Protein AF-A0A2P4Q7Y1-F1 (afdb_monomer)

Foldseek 3Di:
DDLVVVVVPDPPDPVDDDDDVLLVLLLVLLADDPDDPDPDDDDCPDPVLVVVLVVLLVVLLVQLVVCVPPSSVSNSVVLVVCVVPDPSNSSSSSVQVNCVDHPSNVVVVHDDPDCCSRPVVVVDDDDDDPPDDD

Sequence (134 aa):
MSLAKARKGLKTAKKGGILTDQQKSVNEFLRVPKSNKTSSRFSPFNRDQIREAYNYCAKFMKIANENPDNPIEKVLEYANEATETTDPELIRYALMSFITHHPSARNRNLRIPPLIQRSPESCVPQKKPGPRRS

Mean predicted aligned error: 8.13 Å

pLDDT: mean 84.61, std 16.09, range [37.47, 98.38]

Organism: Rhizophagus irregularis (strain DAOM 181602 / DAOM 197198 / MUCL 43194) (NCBI:txid747089)

Structure (mmCIF, N/CA/C/O backbone):
data_AF-A0A2P4Q7Y1-F1
#
_entry.id   AF-A0A2P4Q7Y1-F1
#
loop_
_atom_site.group_PDB
_atom_site.id
_atom_site.type_symbol
_atom_site.label_atom_id
_atom_site.label_alt_id
_atom_site.label_comp_id
_atom_site.label_asym_id
_atom_site.label_entity_id
_atom_site.label_seq_id
_atom_site.pdbx_PDB_ins_code
_atom_site.Cartn_x
_atom_site.Cartn_y
_atom_site.Cartn_z
_atom_site.occupancy
_atom_site.B_iso_or_equiv
_atom_site.auth_seq_id
_atom_site.auth_comp_id
_atom_site.auth_asym_id
_atom_site.auth_atom_id
_atom_site.pdbx_PDB_model_num
ATOM 1 N N . MET A 1 1 ? -2.378 7.004 -29.518 1.00 50.31 1 MET A N 1
ATOM 2 C CA . MET A 1 1 ? -3.436 7.515 -28.608 1.00 50.31 1 MET A CA 1
ATOM 3 C C . MET A 1 1 ? -2.833 8.581 -27.694 1.00 50.31 1 MET A C 1
ATOM 5 O O . MET A 1 1 ? -1.793 8.320 -27.115 1.00 50.31 1 MET A O 1
ATOM 9 N N . SER A 1 2 ? -3.414 9.786 -27.608 1.00 58.03 2 SER A N 1
ATOM 10 C CA . SER A 1 2 ? -2.902 10.875 -26.744 1.00 58.03 2 SER A CA 1
ATOM 11 C C . SER A 1 2 ? -3.300 10.667 -25.273 1.00 58.03 2 SER A C 1
ATOM 13 O O . SER A 1 2 ? -4.408 10.199 -25.003 1.00 58.03 2 SER A O 1
ATOM 15 N N . LEU A 1 3 ? -2.441 11.075 -24.329 1.00 55.91 3 LEU A N 1
ATOM 16 C CA . LEU A 1 3 ? -2.679 11.061 -22.872 1.00 55.91 3 LEU A CA 1
ATOM 17 C C . LEU A 1 3 ? -4.010 11.751 -22.504 1.00 55.91 3 LEU A C 1
ATOM 19 O O . LEU A 1 3 ? -4.753 11.286 -21.640 1.00 55.91 3 LEU A O 1
ATOM 23 N N . ALA A 1 4 ? -4.359 12.818 -23.233 1.00 59.75 4 ALA A N 1
ATOM 24 C CA . ALA A 1 4 ? -5.619 13.544 -23.075 1.00 59.75 4 ALA A CA 1
ATOM 25 C C . ALA A 1 4 ? -6.854 12.701 -23.455 1.00 59.75 4 ALA A C 1
ATOM 27 O O . ALA A 1 4 ? -7.896 12.816 -22.814 1.00 59.75 4 ALA A O 1
ATOM 28 N N . LYS A 1 5 ? -6.741 11.810 -24.453 1.00 56.38 5 LYS A N 1
ATOM 29 C CA . LYS A 1 5 ? -7.814 10.874 -24.844 1.00 56.38 5 LYS A CA 1
ATOM 30 C C . LYS A 1 5 ? -7.966 9.731 -23.833 1.00 56.38 5 LYS A C 1
ATOM 32 O O . LYS A 1 5 ? -9.093 9.385 -23.499 1.00 56.38 5 LYS A O 1
ATOM 37 N N . ALA A 1 6 ? -6.862 9.205 -23.294 1.00 59.12 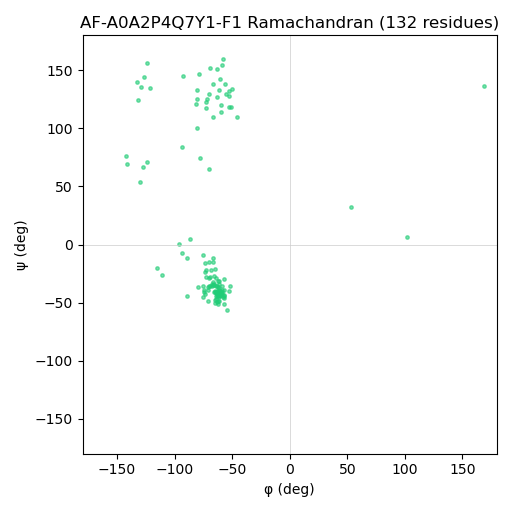6 ALA A N 1
ATOM 38 C CA . ALA A 1 6 ? -6.886 8.135 -22.287 1.00 59.12 6 ALA A CA 1
ATOM 39 C C . ALA A 1 6 ? -7.502 8.587 -20.947 1.00 59.12 6 ALA A C 1
ATOM 41 O O . ALA A 1 6 ? -8.232 7.834 -20.309 1.00 59.12 6 ALA A O 1
ATOM 42 N N . ARG A 1 7 ? -7.288 9.850 -20.554 1.00 56.56 7 ARG A N 1
ATOM 43 C CA . ARG A 1 7 ? -7.920 10.448 -19.364 1.00 56.56 7 ARG A CA 1
ATOM 44 C C . ARG A 1 7 ? -9.431 10.663 -19.513 1.00 56.56 7 ARG A C 1
ATOM 46 O O . ARG A 1 7 ? -10.142 10.619 -18.517 1.00 56.56 7 ARG A O 1
ATOM 53 N N . LYS A 1 8 ? -9.930 10.866 -20.738 1.00 53.25 8 LYS A N 1
ATOM 54 C CA . LYS A 1 8 ? -11.343 11.182 -21.023 1.00 53.25 8 LYS A CA 1
ATOM 55 C C . LYS A 1 8 ? -12.287 9.976 -20.860 1.00 53.25 8 LYS A C 1
ATOM 57 O O . LYS A 1 8 ? -13.474 10.174 -20.633 1.00 53.25 8 LYS A O 1
ATOM 62 N N . GLY A 1 9 ? -11.765 8.748 -20.972 1.00 48.22 9 GLY A N 1
ATOM 63 C CA . GLY A 1 9 ? -12.533 7.497 -20.859 1.00 48.22 9 GLY A CA 1
ATOM 64 C C . GLY A 1 9 ? -12.564 6.875 -19.459 1.00 48.22 9 GLY A C 1
ATOM 65 O O . GLY A 1 9 ? -13.302 5.917 -19.232 1.00 48.22 9 GLY A O 1
ATOM 66 N N . LEU A 1 10 ? -11.790 7.403 -18.506 1.00 51.31 10 LEU A N 1
ATOM 67 C CA . LEU A 1 10 ? -11.774 6.887 -17.142 1.00 51.31 10 LEU A CA 1
ATOM 68 C C . LEU A 1 10 ? -12.973 7.432 -16.356 1.00 51.31 10 LEU A C 1
ATOM 70 O O . LEU A 1 10 ? -12.956 8.554 -15.850 1.00 51.31 10 LEU A O 1
ATOM 74 N N . LYS A 1 11 ? -14.024 6.615 -16.226 1.00 49.38 11 LYS A N 1
ATOM 75 C CA . LYS A 1 11 ? -15.128 6.835 -15.278 1.00 49.38 11 LYS A CA 1
ATOM 76 C C . LYS A 1 11 ? -14.640 6.612 -13.839 1.00 49.38 11 LYS A C 1
ATOM 78 O O . LYS A 1 11 ? -15.058 5.672 -13.176 1.00 49.38 11 LYS A O 1
ATOM 83 N N . THR A 1 12 ? -13.727 7.437 -13.339 1.00 52.09 12 THR A N 1
ATOM 84 C CA . THR A 1 12 ? -13.223 7.320 -11.959 1.00 52.09 12 THR A CA 1
ATOM 85 C C . THR A 1 12 ? -13.338 8.648 -11.238 1.00 52.09 12 THR A C 1
ATOM 87 O O . THR A 1 12 ? -12.352 9.312 -10.947 1.00 52.09 12 THR A O 1
ATOM 90 N N . ALA A 1 13 ? -14.591 9.032 -11.041 1.00 47.06 13 ALA A N 1
ATOM 91 C CA . ALA A 1 13 ? -15.152 9.833 -9.960 1.00 47.06 13 ALA A CA 1
ATOM 92 C C . ALA A 1 13 ? -16.571 10.169 -10.430 1.00 47.06 13 ALA A C 1
ATOM 94 O O . ALA A 1 13 ? -16.756 10.559 -11.587 1.00 47.06 13 ALA A O 1
ATOM 95 N N . LYS A 1 14 ? -17.587 10.068 -9.563 1.00 43.25 14 LYS A N 1
ATOM 96 C CA . LYS A 1 14 ? -18.745 10.956 -9.741 1.00 43.25 14 LYS A CA 1
ATOM 97 C C . LYS A 1 14 ? -18.139 12.356 -9.859 1.00 43.25 14 LYS A C 1
ATOM 99 O O . LYS A 1 14 ? -17.423 12.760 -8.943 1.00 43.25 14 LYS A O 1
ATOM 104 N N . LYS A 1 15 ? -18.325 13.041 -10.994 1.00 37.47 15 LYS A N 1
ATOM 105 C CA . LYS A 1 15 ? -17.972 14.462 -11.128 1.00 37.47 15 LYS A CA 1
ATOM 106 C C . LYS A 1 15 ? -18.514 15.166 -9.873 1.00 37.47 15 LYS A C 1
ATOM 108 O O . LYS A 1 15 ? -19.726 15.198 -9.704 1.00 37.47 15 LYS A O 1
ATOM 113 N N . GLY A 1 16 ? -17.633 15.616 -8.976 1.00 44.88 16 GLY A N 1
ATOM 114 C CA . GLY A 1 16 ? -18.010 16.301 -7.73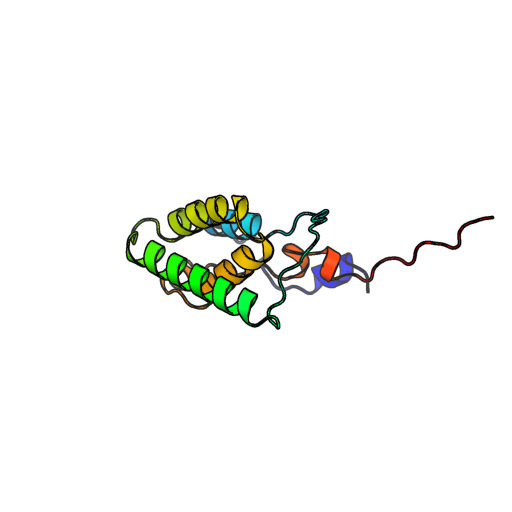1 1.00 44.88 16 GLY A CA 1
ATOM 115 C C . GLY A 1 16 ? -17.970 15.496 -6.421 1.00 44.88 16 GLY A C 1
ATOM 116 O O . GLY A 1 16 ? -18.392 16.026 -5.402 1.00 44.88 16 GLY A O 1
ATOM 117 N N . GLY A 1 17 ? -17.476 14.252 -6.386 1.00 55.34 17 GLY A N 1
ATOM 118 C CA . GLY A 1 17 ? -17.267 13.545 -5.112 1.00 55.34 17 GLY A CA 1
ATOM 119 C C . GLY A 1 17 ? -16.066 14.102 -4.340 1.00 55.34 17 GLY A C 1
ATOM 120 O O . GLY A 1 17 ? -14.943 14.017 -4.836 1.00 55.34 17 GLY A O 1
ATOM 121 N N . ILE A 1 18 ? -16.291 14.654 -3.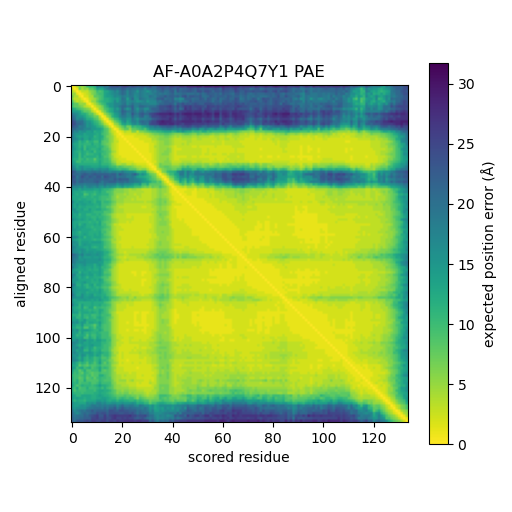145 1.00 68.00 18 ILE A N 1
ATOM 122 C CA . ILE A 1 18 ? -15.225 15.100 -2.236 1.00 68.00 18 ILE A CA 1
ATOM 123 C C . ILE A 1 18 ? -14.345 13.888 -1.898 1.00 68.00 18 ILE A C 1
ATOM 125 O O . ILE A 1 18 ? -14.833 12.884 -1.380 1.00 68.00 18 ILE A O 1
ATOM 129 N N . LEU A 1 19 ? -13.052 13.960 -2.231 1.00 80.12 19 LEU A N 1
ATOM 130 C CA . LEU A 1 19 ? -12.079 12.962 -1.790 1.00 80.12 19 LEU A CA 1
ATOM 131 C C . LEU A 1 19 ? -11.856 13.119 -0.285 1.00 80.12 19 LEU A C 1
ATOM 133 O O . LEU A 1 19 ? -11.546 14.223 0.166 1.00 80.12 19 LEU A O 1
ATOM 137 N N . THR A 1 20 ? -11.946 12.018 0.458 1.00 89.06 20 THR A N 1
ATOM 138 C CA . THR A 1 20 ? -11.533 11.988 1.865 1.00 89.06 20 THR A CA 1
ATOM 139 C C . THR A 1 20 ? -10.036 12.270 1.972 1.00 89.06 20 THR A C 1
ATOM 141 O O . THR A 1 20 ? -9.271 11.939 1.061 1.00 89.06 20 THR A O 1
ATOM 144 N N . ASP A 1 21 ? -9.599 12.858 3.084 1.00 91.19 21 ASP A N 1
ATOM 145 C CA . ASP A 1 21 ? -8.181 13.183 3.274 1.00 91.19 21 ASP A CA 1
ATOM 146 C C . ASP A 1 21 ? -7.308 11.925 3.267 1.00 91.19 21 ASP A C 1
ATOM 148 O O . ASP A 1 21 ? -6.279 11.895 2.601 1.00 91.19 21 ASP A O 1
ATOM 152 N N . GLN A 1 22 ? -7.804 10.820 3.830 1.00 90.81 22 GLN A N 1
ATOM 153 C CA . GLN A 1 22 ? -7.146 9.512 3.747 1.00 90.81 22 GLN A CA 1
ATOM 154 C C . GLN A 1 22 ? -6.946 9.037 2.300 1.00 90.81 22 GLN A C 1
ATOM 156 O O . GLN A 1 22 ? -5.884 8.520 1.953 1.00 90.81 22 GLN A O 1
ATOM 161 N N . GLN A 1 23 ? -7.936 9.233 1.422 1.00 93.12 23 GLN A N 1
ATOM 162 C CA . GLN A 1 23 ? -7.789 8.888 0.008 1.00 93.12 23 GLN A CA 1
ATOM 163 C C . GLN A 1 23 ? -6.766 9.795 -0.692 1.00 93.12 23 GLN A C 1
ATOM 165 O O . GLN A 1 23 ? -6.070 9.329 -1.597 1.00 93.12 23 GLN A O 1
ATOM 170 N N . LYS A 1 24 ? -6.656 11.072 -0.297 1.00 92.75 24 LYS A N 1
ATOM 171 C CA . LYS A 1 24 ? -5.626 11.983 -0.824 1.00 92.75 24 LYS A CA 1
ATOM 172 C C . LYS A 1 24 ? -4.231 11.502 -0.427 1.00 92.75 24 LYS A C 1
ATOM 174 O O . LYS A 1 24 ? -3.402 11.354 -1.320 1.00 92.75 24 LYS A O 1
ATOM 179 N N . SER A 1 25 ? -4.015 11.160 0.844 1.00 94.06 25 SER A N 1
ATOM 180 C CA . SER A 1 25 ? -2.731 10.641 1.336 1.00 94.06 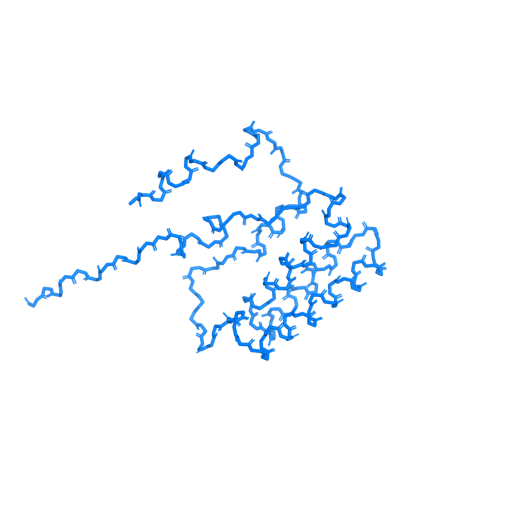25 SER A CA 1
ATOM 181 C C . SER A 1 25 ? -2.326 9.345 0.627 1.00 94.06 25 SER A C 1
ATOM 183 O O . SER A 1 25 ? -1.195 9.209 0.170 1.00 94.06 25 SER A O 1
ATOM 185 N N . VAL A 1 26 ? -3.269 8.415 0.431 1.00 94.06 26 VAL A N 1
ATOM 186 C CA . VAL A 1 26 ? -3.026 7.187 -0.349 1.00 94.06 26 VAL A CA 1
ATOM 187 C C . VAL A 1 26 ? -2.660 7.502 -1.802 1.00 94.06 26 VAL A C 1
ATOM 189 O O . VAL A 1 26 ? -1.736 6.906 -2.358 1.00 94.06 26 VAL A O 1
ATOM 192 N N . ASN A 1 27 ? -3.379 8.429 -2.441 1.00 93.94 27 ASN A N 1
ATOM 193 C CA . ASN A 1 27 ? -3.104 8.813 -3.824 1.00 93.94 27 ASN A CA 1
ATOM 194 C C . ASN A 1 27 ? -1.725 9.448 -3.985 1.00 93.94 27 ASN A C 1
ATOM 196 O O . ASN A 1 27 ? -1.054 9.202 -4.988 1.00 93.94 27 ASN A O 1
ATOM 200 N N . GLU A 1 28 ? -1.335 10.274 -3.022 1.00 93.12 28 GLU A N 1
ATOM 201 C CA . GLU A 1 28 ? -0.035 10.922 -2.978 1.00 93.12 28 GLU A CA 1
ATOM 202 C C . GLU A 1 28 ? 1.084 9.897 -2.804 1.00 93.12 28 GLU A C 1
ATOM 204 O O . GLU A 1 28 ? 1.985 9.845 -3.639 1.00 93.12 28 GLU A O 1
ATOM 209 N N . PHE A 1 29 ? 0.967 9.003 -1.820 1.00 94.25 29 PHE A N 1
ATOM 210 C CA . PHE A 1 29 ? 1.964 7.963 -1.563 1.00 94.25 29 PHE A CA 1
ATOM 211 C C . PHE A 1 29 ? 2.185 7.038 -2.775 1.00 94.25 29 PHE A C 1
ATOM 213 O O . PHE A 1 29 ? 3.311 6.689 -3.147 1.00 94.25 29 PHE A O 1
ATOM 220 N N . LEU A 1 30 ? 1.093 6.644 -3.440 1.00 93.94 30 LEU A N 1
ATOM 221 C CA . LEU A 1 30 ? 1.148 5.750 -4.597 1.00 93.94 30 LEU A CA 1
ATOM 222 C C . LEU A 1 30 ? 1.638 6.435 -5.879 1.00 93.94 30 LEU A C 1
ATOM 224 O O . LEU A 1 30 ? 1.887 5.746 -6.872 1.00 93.94 30 LEU A O 1
ATOM 228 N N . ARG A 1 31 ? 1.783 7.764 -5.894 1.00 92.19 31 ARG A N 1
ATOM 229 C CA . ARG A 1 31 ? 2.254 8.500 -7.066 1.00 92.19 31 ARG A CA 1
ATOM 230 C C . ARG A 1 31 ? 3.743 8.254 -7.292 1.00 92.19 31 ARG A C 1
ATOM 232 O O . ARG A 1 31 ? 4.580 8.497 -6.431 1.00 92.19 31 ARG A O 1
ATOM 239 N N . VAL A 1 32 ? 4.080 7.810 -8.496 1.00 87.00 32 VAL A N 1
ATOM 240 C CA . VAL A 1 32 ? 5.454 7.582 -8.936 1.00 87.00 32 VAL A CA 1
ATOM 241 C C . VAL A 1 32 ? 6.080 8.924 -9.345 1.00 87.00 32 VAL A C 1
ATOM 243 O O . VAL A 1 32 ? 5.504 9.637 -10.176 1.00 87.00 32 VAL A O 1
ATOM 246 N N . PRO A 1 3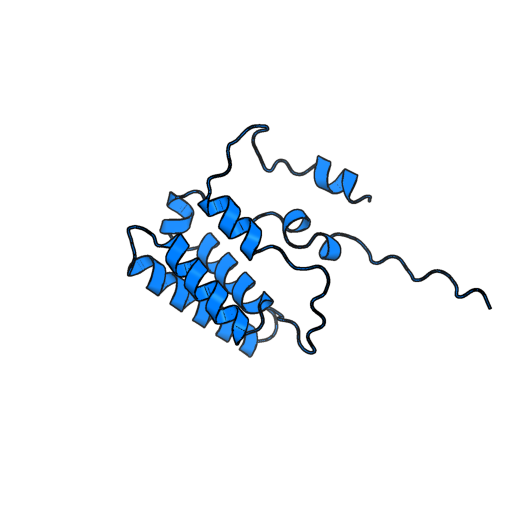3 ? 7.236 9.308 -8.773 1.00 81.88 33 PRO A N 1
ATOM 247 C CA . PRO A 1 33 ? 7.973 10.493 -9.196 1.00 81.88 33 PRO A CA 1
ATOM 248 C C . PRO A 1 33 ? 8.581 10.277 -10.589 1.00 81.88 33 PRO A C 1
ATOM 250 O O . PRO A 1 33 ? 8.899 9.157 -10.981 1.00 81.88 33 PRO A O 1
ATOM 253 N N . LYS A 1 34 ? 8.771 11.365 -11.341 1.00 69.94 34 LYS A N 1
ATOM 254 C CA . LYS A 1 34 ? 9.228 11.323 -12.745 1.00 69.94 34 LYS A CA 1
ATOM 255 C C . LYS A 1 34 ? 10.665 10.822 -12.941 1.00 69.94 34 LYS A C 1
ATOM 257 O O . LYS A 1 34 ? 11.073 10.544 -14.060 1.00 69.94 34 LYS A O 1
ATOM 262 N N . SER A 1 35 ? 11.474 10.767 -11.886 1.00 62.28 35 SER A N 1
ATOM 263 C CA . SER A 1 35 ? 12.905 10.477 -12.004 1.00 62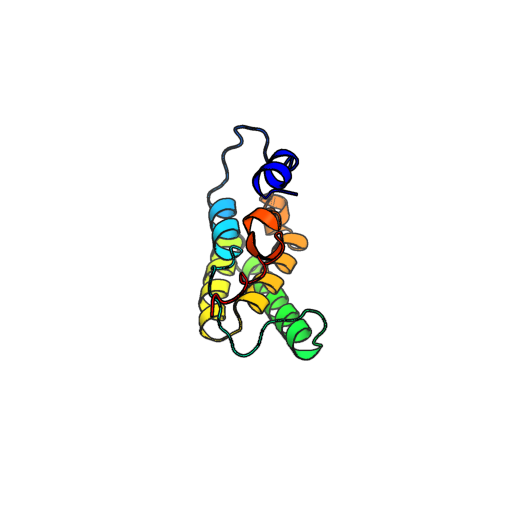.28 35 SER A CA 1
ATOM 264 C C . SER A 1 35 ? 13.398 9.581 -10.876 1.00 62.28 35 SER A C 1
ATOM 266 O O . SER A 1 35 ? 14.190 10.005 -10.040 1.00 62.28 35 SER A O 1
ATOM 268 N N . ASN A 1 36 ? 12.973 8.323 -10.872 1.00 55.88 36 ASN A N 1
ATOM 269 C CA . ASN A 1 36 ? 13.632 7.311 -10.054 1.00 55.88 36 ASN A CA 1
ATOM 270 C C . ASN A 1 36 ? 14.693 6.609 -10.901 1.00 55.88 36 ASN A C 1
ATOM 272 O O . ASN A 1 36 ? 14.444 5.569 -11.504 1.00 55.88 36 ASN A O 1
ATOM 276 N N . LYS A 1 37 ? 15.883 7.217 -10.981 1.00 53.91 37 LYS A N 1
ATOM 277 C CA . LYS A 1 37 ? 17.092 6.521 -11.439 1.00 53.91 37 LYS A CA 1
ATOM 278 C C . LYS A 1 37 ? 17.606 5.658 -10.286 1.00 53.91 37 LYS A C 1
ATOM 280 O O . LYS A 1 37 ? 18.573 6.025 -9.630 1.00 53.91 37 LYS A O 1
ATOM 285 N N . THR A 1 38 ? 16.939 4.546 -10.007 1.00 58.69 38 THR A N 1
ATOM 286 C CA . THR A 1 38 ? 17.507 3.499 -9.152 1.00 58.69 38 THR A CA 1
ATOM 287 C C . THR A 1 38 ? 18.213 2.471 -10.035 1.00 58.69 38 THR A C 1
ATOM 289 O O . THR A 1 38 ? 17.798 2.220 -11.167 1.00 58.69 38 THR A O 1
ATOM 292 N N . SER A 1 39 ? 19.319 1.905 -9.548 1.00 59.78 39 SER A N 1
ATOM 293 C CA . SER A 1 39 ? 20.088 0.867 -10.259 1.00 59.78 39 SER A CA 1
ATOM 294 C C . SER A 1 39 ? 19.328 -0.460 -10.375 1.00 59.78 39 SER A C 1
ATOM 296 O O . SER A 1 39 ? 19.606 -1.260 -11.264 1.00 59.78 39 SER A O 1
ATOM 298 N N . SER A 1 40 ? 18.347 -0.670 -9.497 1.00 70.25 40 SER A N 1
ATOM 299 C CA . SER A 1 40 ? 17.457 -1.825 -9.436 1.00 70.25 40 SER A CA 1
ATOM 300 C C . SER A 1 40 ? 16.016 -1.335 -9.286 1.00 70.25 40 SER A C 1
ATOM 302 O O . SER A 1 40 ? 15.759 -0.364 -8.572 1.00 70.25 40 SER A O 1
ATOM 304 N N . ARG A 1 41 ? 15.086 -1.996 -9.978 1.00 80.81 41 ARG A N 1
ATOM 305 C CA . ARG A 1 41 ? 13.651 -1.692 -9.972 1.00 80.81 41 ARG A CA 1
ATOM 306 C C . ARG A 1 41 ? 12.886 -2.925 -9.503 1.00 80.81 41 ARG A C 1
ATOM 308 O O . ARG A 1 41 ? 13.160 -4.022 -9.996 1.00 80.81 41 ARG A O 1
ATOM 315 N N . PHE A 1 42 ? 11.920 -2.739 -8.608 1.00 90.12 42 PHE A N 1
ATOM 316 C CA . PHE A 1 42 ? 10.989 -3.788 -8.210 1.00 90.12 42 PHE A CA 1
ATOM 317 C C . PHE A 1 42 ? 10.346 -4.480 -9.423 1.00 90.12 42 PHE A C 1
ATOM 319 O O . PHE A 1 42 ? 9.843 -3.843 -10.355 1.00 90.12 42 PHE A O 1
ATOM 326 N N . SER A 1 43 ? 10.315 -5.807 -9.374 1.00 91.38 43 SER A N 1
ATOM 327 C CA . SER A 1 43 ? 9.629 -6.675 -10.315 1.00 91.38 43 SER A CA 1
ATOM 328 C C . SER A 1 43 ? 8.798 -7.699 -9.544 1.00 91.38 43 SER A C 1
ATOM 330 O O . SER A 1 43 ? 9.361 -8.480 -8.774 1.00 91.38 43 SER A O 1
ATOM 332 N N . PRO A 1 44 ? 7.479 -7.798 -9.797 1.00 91.38 44 PRO A N 1
ATOM 333 C CA . PRO A 1 44 ? 6.642 -8.814 -9.161 1.00 91.38 44 PRO A CA 1
ATOM 334 C C . PRO A 1 44 ? 6.999 -10.244 -9.605 1.00 91.38 44 PRO A C 1
ATOM 336 O O . PRO A 1 44 ? 6.527 -11.207 -9.009 1.00 91.38 44 PRO A O 1
ATOM 339 N N . PHE A 1 45 ? 7.823 -10.393 -10.648 1.00 93.94 45 PHE A N 1
ATOM 340 C CA . PHE A 1 45 ? 8.314 -11.684 -11.134 1.00 93.94 45 PHE A CA 1
ATOM 341 C C . PHE A 1 45 ? 9.619 -12.121 -10.457 1.00 93.94 45 PHE A C 1
ATOM 343 O O . PHE A 1 45 ? 10.027 -13.272 -10.604 1.00 93.94 45 PHE A O 1
ATOM 350 N N . ASN A 1 46 ? 10.280 -11.229 -9.710 1.00 95.31 46 ASN A N 1
ATOM 351 C CA . ASN A 1 46 ? 11.411 -11.601 -8.873 1.00 95.31 46 ASN A CA 1
ATOM 352 C C . ASN A 1 46 ? 10.884 -12.182 -7.548 1.00 95.31 46 ASN A C 1
ATOM 354 O O . ASN A 1 46 ? 10.157 -11.519 -6.807 1.00 95.31 46 ASN A O 1
ATOM 358 N N . ARG A 1 47 ? 11.252 -13.435 -7.257 1.00 95.81 47 ARG A N 1
ATOM 359 C CA . ARG A 1 47 ? 10.761 -14.185 -6.090 1.00 95.81 47 ARG A CA 1
ATOM 360 C C . ARG A 1 47 ? 11.162 -13.578 -4.748 1.00 95.81 47 ARG A C 1
ATOM 362 O O . ARG A 1 47 ? 10.369 -13.635 -3.811 1.00 95.81 47 ARG A O 1
ATOM 369 N N . ASP A 1 48 ? 12.354 -13.010 -4.647 1.00 95.56 48 ASP A N 1
ATOM 370 C CA . ASP A 1 48 ? 12.830 -12.444 -3.387 1.00 95.56 48 ASP A CA 1
ATOM 371 C C . ASP A 1 48 ? 12.134 -11.110 -3.118 1.00 95.56 48 ASP A C 1
ATOM 373 O O . ASP A 1 48 ? 11.570 -10.905 -2.043 1.00 95.56 48 ASP A O 1
ATOM 377 N N . GLN A 1 49 ? 12.038 -10.264 -4.146 1.00 95.00 49 GLN A N 1
ATOM 378 C CA . GLN A 1 49 ? 11.353 -8.973 -4.059 1.00 95.00 49 GLN A CA 1
ATOM 379 C C . GLN A 1 49 ? 9.855 -9.126 -3.757 1.00 95.00 49 GLN A C 1
ATOM 381 O O . GLN A 1 49 ? 9.308 -8.373 -2.953 1.00 95.00 49 GLN A O 1
ATOM 386 N N . ILE A 1 50 ? 9.167 -10.102 -4.367 1.00 96.12 50 ILE A N 1
ATOM 387 C CA . ILE A 1 50 ? 7.737 -10.312 -4.095 1.00 96.12 50 ILE A CA 1
ATOM 388 C C . ILE A 1 50 ? 7.495 -10.884 -2.694 1.00 96.12 50 ILE A C 1
ATOM 390 O O . ILE A 1 50 ? 6.548 -10.477 -2.022 1.00 96.12 50 ILE A O 1
ATOM 394 N N . ARG A 1 51 ? 8.375 -11.774 -2.211 1.00 96.81 51 ARG A N 1
ATOM 395 C CA . ARG A 1 51 ? 8.324 -12.287 -0.836 1.00 96.81 51 ARG A CA 1
ATOM 396 C C . ARG A 1 51 ? 8.507 -11.148 0.161 1.00 96.81 51 ARG A C 1
ATOM 398 O O . ARG A 1 51 ? 7.749 -11.053 1.123 1.00 96.81 51 ARG A O 1
ATOM 405 N N . GLU A 1 52 ? 9.472 -10.272 -0.080 1.00 96.31 52 GLU A N 1
ATOM 406 C CA . GLU A 1 52 ? 9.694 -9.094 0.750 1.00 96.31 52 GLU A CA 1
ATOM 407 C C . GLU A 1 52 ? 8.485 -8.144 0.728 1.00 96.31 52 GLU A C 1
ATOM 409 O O . GLU A 1 52 ? 8.016 -7.721 1.786 1.00 96.31 52 GLU A O 1
ATOM 414 N N . ALA A 1 53 ? 7.888 -7.894 -0.442 1.00 96.75 53 ALA A N 1
ATOM 415 C CA . ALA A 1 53 ? 6.665 -7.098 -0.547 1.00 96.75 53 ALA A CA 1
ATOM 416 C C . ALA A 1 53 ? 5.499 -7.697 0.259 1.00 96.75 53 ALA A C 1
ATOM 418 O O . ALA A 1 53 ? 4.747 -6.968 0.910 1.00 96.75 53 ALA A O 1
ATOM 419 N N . TYR A 1 54 ? 5.352 -9.025 0.267 1.00 97.19 54 TYR A N 1
ATOM 420 C CA . TYR A 1 54 ? 4.352 -9.696 1.098 1.00 97.19 54 TYR A CA 1
ATOM 421 C C . TYR A 1 54 ? 4.651 -9.592 2.592 1.00 97.19 54 TYR A C 1
ATOM 423 O O . TYR A 1 54 ? 3.716 -9.406 3.370 1.00 97.19 54 TYR A O 1
ATOM 431 N N . ASN A 1 55 ? 5.921 -9.620 3.000 1.00 97.75 55 ASN A N 1
ATOM 432 C CA . ASN A 1 55 ? 6.295 -9.376 4.392 1.00 97.75 55 ASN A CA 1
ATOM 433 C C . ASN A 1 55 ? 5.898 -7.959 4.831 1.00 97.75 55 ASN A C 1
ATOM 435 O O . ASN A 1 55 ? 5.323 -7.790 5.905 1.00 97.75 55 ASN A O 1
ATOM 439 N N . TYR A 1 56 ? 6.132 -6.944 3.993 1.00 98.12 56 TYR A N 1
ATOM 440 C CA . TYR A 1 56 ? 5.666 -5.580 4.267 1.00 98.12 56 TYR A CA 1
ATOM 441 C C . TYR A 1 56 ? 4.142 -5.481 4.305 1.00 98.12 56 TYR A C 1
ATOM 443 O O . TYR A 1 56 ? 3.594 -4.864 5.215 1.00 98.12 56 TYR A O 1
ATOM 451 N N . CYS A 1 57 ? 3.444 -6.146 3.383 1.00 97.94 57 CYS A N 1
ATOM 452 C CA . CYS A 1 57 ? 1.986 -6.219 3.408 1.00 97.94 57 CYS A CA 1
ATOM 453 C C . CYS A 1 57 ? 1.485 -6.818 4.733 1.00 97.94 57 CYS A C 1
ATOM 455 O O . CYS A 1 57 ? 0.614 -6.238 5.373 1.00 97.94 57 CYS A O 1
ATOM 457 N N . ALA A 1 58 ? 2.080 -7.920 5.201 1.00 98.06 58 ALA A N 1
ATOM 458 C CA . ALA A 1 58 ? 1.737 -8.535 6.481 1.00 98.06 58 ALA A CA 1
ATOM 459 C C . ALA A 1 58 ? 1.994 -7.595 7.673 1.00 98.06 58 ALA A C 1
ATOM 461 O O . ALA A 1 58 ? 1.164 -7.516 8.579 1.00 98.06 58 ALA A O 1
ATOM 462 N N . LYS A 1 59 ? 3.094 -6.829 7.653 1.00 97.94 59 LYS A N 1
ATOM 463 C CA . LYS A 1 59 ? 3.350 -5.779 8.653 1.00 97.94 59 LYS A CA 1
ATOM 464 C C . LYS A 1 59 ? 2.272 -4.694 8.621 1.00 97.94 59 LYS A C 1
ATOM 466 O O . LYS A 1 59 ? 1.771 -4.328 9.678 1.00 97.94 59 LYS A O 1
ATOM 471 N N . PHE A 1 60 ? 1.851 -4.236 7.439 1.00 98.38 60 PHE A N 1
ATOM 472 C CA . PHE A 1 60 ? 0.749 -3.275 7.314 1.00 98.38 60 PHE A CA 1
ATOM 473 C C . PHE A 1 60 ? -0.567 -3.825 7.871 1.00 98.38 60 PHE A C 1
ATOM 475 O O . PHE A 1 60 ? -1.263 -3.116 8.593 1.00 98.38 60 PHE A O 1
ATOM 482 N N . MET A 1 61 ? -0.892 -5.095 7.595 1.00 97.69 61 MET A N 1
ATOM 483 C CA . MET A 1 61 ? -2.065 -5.755 8.184 1.00 97.69 61 MET A CA 1
ATOM 484 C C . MET A 1 61 ? -1.990 -5.748 9.715 1.00 97.69 61 MET A C 1
ATOM 486 O O . MET A 1 61 ? -2.966 -5.411 10.380 1.00 97.69 61 MET A O 1
ATOM 490 N N . LYS A 1 62 ? -0.824 -6.086 10.280 1.00 98.12 62 LYS A N 1
ATOM 491 C CA . LYS A 1 62 ? -0.604 -6.102 11.730 1.00 98.12 62 LYS A CA 1
ATOM 492 C C . LYS A 1 62 ? -0.782 -4.711 12.347 1.00 98.12 62 LYS A C 1
ATOM 494 O O . LYS A 1 62 ? -1.591 -4.567 13.256 1.00 98.12 62 LYS A O 1
ATOM 499 N N . ILE A 1 63 ? -0.120 -3.692 11.795 1.00 97.94 63 ILE A N 1
ATOM 500 C CA . ILE A 1 63 ? -0.223 -2.298 12.259 1.00 97.94 63 ILE A CA 1
ATOM 501 C C . ILE A 1 63 ? -1.678 -1.820 12.225 1.00 97.94 63 ILE A C 1
ATOM 503 O O . ILE A 1 63 ? -2.157 -1.214 13.181 1.00 97.94 63 ILE A O 1
ATOM 507 N N . ALA A 1 64 ? -2.406 -2.119 11.147 1.00 97.19 64 ALA A N 1
ATOM 508 C CA . ALA A 1 64 ? -3.803 -1.723 11.018 1.00 97.19 64 ALA A CA 1
ATOM 509 C C . ALA A 1 64 ? -4.729 -2.423 12.027 1.00 97.19 64 ALA A C 1
ATOM 511 O O . ALA A 1 64 ? -5.720 -1.829 12.444 1.00 97.19 64 ALA A O 1
ATOM 512 N N . ASN A 1 65 ? -4.430 -3.666 12.409 1.00 97.00 65 ASN A N 1
ATOM 513 C CA . ASN A 1 65 ? -5.189 -4.389 13.431 1.00 97.00 65 ASN A CA 1
ATOM 514 C C . ASN A 1 65 ? -4.880 -3.887 14.847 1.00 97.00 65 ASN A C 1
ATOM 516 O O . ASN A 1 65 ? -5.777 -3.838 15.682 1.00 97.00 65 ASN A O 1
ATOM 520 N N . GLU A 1 66 ? -3.632 -3.499 15.111 1.00 97.56 66 GLU A N 1
ATOM 521 C CA . GLU A 1 66 ? -3.200 -2.948 16.403 1.00 97.56 66 GLU A CA 1
ATOM 522 C C . GLU A 1 66 ? -3.708 -1.516 16.636 1.00 97.56 66 GLU A C 1
ATOM 524 O O . GLU A 1 66 ? -3.826 -1.089 17.780 1.00 97.56 66 GLU A O 1
ATOM 529 N N . ASN A 1 67 ? -4.048 -0.787 15.567 1.00 96.44 67 ASN A N 1
ATOM 530 C CA . ASN A 1 67 ? -4.477 0.613 15.619 1.00 96.44 67 ASN A CA 1
ATOM 531 C C . ASN A 1 67 ? -5.864 0.791 14.967 1.00 96.44 67 ASN A C 1
ATOM 533 O O . ASN A 1 67 ? -5.960 1.352 13.874 1.00 96.44 67 ASN A O 1
ATOM 537 N N . PRO A 1 68 ? -6.959 0.307 15.585 1.00 93.38 68 PRO A N 1
ATOM 538 C CA . PRO A 1 68 ? -8.293 0.325 14.973 1.00 93.38 68 PRO A CA 1
ATOM 539 C C . PRO A 1 68 ? -8.861 1.739 14.750 1.00 93.38 68 PRO A C 1
ATOM 541 O O . PRO A 1 68 ? -9.634 1.944 13.801 1.00 93.38 68 PRO A O 1
ATOM 544 N N . ASP A 1 69 ? -8.444 2.710 15.567 1.00 93.56 69 ASP A N 1
ATOM 545 C CA . ASP A 1 69 ? -8.900 4.103 15.501 1.00 93.56 69 ASP A CA 1
ATOM 546 C C . ASP A 1 69 ? -8.353 4.818 14.253 1.00 93.56 69 ASP A C 1
ATOM 548 O O . ASP A 1 69 ? -9.108 5.393 13.460 1.00 93.56 69 ASP A O 1
ATOM 552 N N . ASN A 1 70 ? -7.047 4.695 14.001 1.00 94.50 70 ASN A N 1
ATOM 553 C CA . ASN A 1 70 ? -6.332 5.342 12.895 1.00 94.50 70 ASN A CA 1
ATOM 554 C C . ASN A 1 70 ? -5.455 4.376 12.058 1.00 94.50 70 ASN A C 1
ATOM 556 O O . ASN A 1 70 ? -4.289 4.659 11.771 1.00 94.50 70 ASN A O 1
ATOM 560 N N . PRO A 1 71 ? -6.017 3.267 11.540 1.00 95.12 71 PRO A N 1
ATOM 561 C CA . PRO A 1 71 ? -5.242 2.180 10.940 1.00 95.12 71 PRO A CA 1
ATOM 562 C C . PRO A 1 71 ? -4.514 2.600 9.664 1.00 95.12 71 PRO A C 1
ATOM 564 O O . PRO A 1 71 ? -3.424 2.124 9.374 1.00 95.12 71 PRO A O 1
ATOM 567 N N . ILE A 1 72 ? -5.130 3.479 8.872 1.00 95.69 72 ILE A N 1
ATOM 568 C CA . ILE A 1 72 ? -4.587 3.913 7.580 1.00 95.69 72 ILE A CA 1
ATOM 569 C C . ILE A 1 72 ? -3.423 4.878 7.777 1.00 95.69 72 ILE A C 1
ATOM 571 O O . ILE A 1 72 ? -2.428 4.782 7.070 1.00 95.69 72 ILE A O 1
ATOM 575 N N . GLU A 1 73 ? -3.550 5.787 8.740 1.00 96.06 73 GLU A N 1
ATOM 576 C CA . GLU A 1 73 ? -2.516 6.764 9.069 1.00 96.06 73 GLU A CA 1
ATOM 577 C C . GLU A 1 73 ? -1.252 6.056 9.557 1.00 96.06 73 GLU A C 1
ATOM 579 O O . GLU A 1 73 ? -0.194 6.241 8.966 1.00 96.06 73 GLU A O 1
ATOM 584 N N . LYS A 1 74 ? -1.385 5.124 10.510 1.00 97.62 74 LYS A N 1
ATOM 585 C CA . LYS A 1 74 ? -0.257 4.326 11.014 1.00 97.62 74 LYS A CA 1
ATOM 586 C C . LYS A 1 74 ? 0.416 3.466 9.953 1.00 97.62 74 LYS A C 1
ATOM 588 O O . LYS A 1 74 ? 1.638 3.347 9.932 1.00 97.62 74 LYS A O 1
ATOM 593 N N . VAL A 1 75 ? -0.362 2.896 9.035 1.00 97.75 75 VAL A N 1
ATOM 594 C CA . VAL A 1 75 ? 0.204 2.168 7.893 1.00 97.75 75 VAL A CA 1
ATOM 595 C C . VAL A 1 75 ? 0.985 3.101 6.967 1.00 97.75 7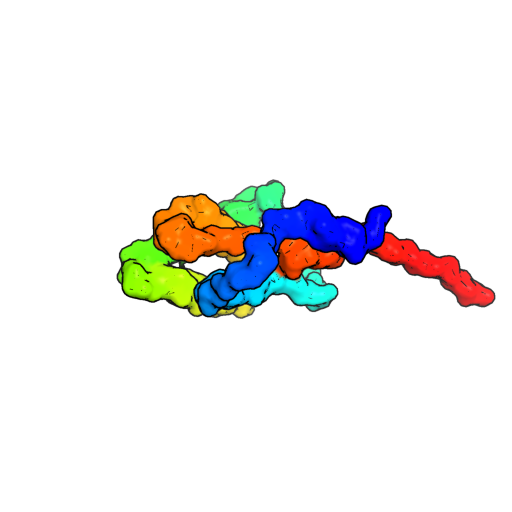5 VAL A C 1
ATOM 597 O O . VAL A 1 75 ? 2.050 2.715 6.497 1.00 97.75 75 VAL A O 1
ATOM 600 N N . LEU A 1 76 ? 0.487 4.312 6.701 1.00 97.06 76 LEU A N 1
ATOM 601 C CA . LEU A 1 76 ? 1.172 5.282 5.843 1.00 97.06 76 LEU A CA 1
ATOM 602 C C . LEU A 1 76 ? 2.429 5.864 6.499 1.00 97.06 76 LEU A C 1
ATOM 604 O O . LEU A 1 76 ? 3.429 6.022 5.804 1.00 97.06 76 LEU A O 1
ATOM 608 N N . GLU A 1 77 ? 2.405 6.139 7.805 1.00 97.00 77 GLU A N 1
ATOM 609 C CA . GLU A 1 77 ? 3.591 6.522 8.589 1.00 97.00 77 GLU A CA 1
ATOM 610 C C . GLU A 1 77 ? 4.697 5.474 8.419 1.00 97.00 77 GLU A C 1
ATOM 612 O O . GLU A 1 77 ? 5.764 5.779 7.887 1.00 97.00 77 GLU A O 1
ATOM 617 N N . TYR A 1 78 ? 4.392 4.209 8.728 1.00 97.75 78 TYR A N 1
ATOM 618 C CA . TYR A 1 78 ? 5.356 3.118 8.587 1.00 97.75 78 TYR A CA 1
ATOM 619 C C . TYR A 1 78 ? 5.797 2.899 7.132 1.00 97.75 78 TYR A C 1
ATOM 621 O O . TYR A 1 78 ? 6.950 2.565 6.861 1.00 97.75 78 TYR A O 1
ATOM 629 N N . ALA A 1 79 ? 4.894 3.082 6.166 1.00 96.69 79 ALA A N 1
ATOM 630 C CA . ALA A 1 79 ? 5.240 2.965 4.757 1.00 96.69 79 ALA A CA 1
ATOM 631 C C . ALA A 1 79 ? 6.233 4.054 4.325 1.00 96.69 79 ALA A C 1
ATOM 633 O O . ALA A 1 79 ? 7.160 3.737 3.584 1.00 96.69 79 ALA A O 1
ATOM 634 N N . ASN A 1 80 ? 6.077 5.299 4.790 1.00 95.25 80 ASN A N 1
ATOM 635 C CA . ASN A 1 80 ? 7.030 6.378 4.517 1.00 95.25 80 ASN A CA 1
ATOM 636 C C . ASN A 1 80 ? 8.409 6.054 5.100 1.00 95.25 80 ASN A C 1
ATOM 638 O O . ASN A 1 80 ? 9.389 6.082 4.358 1.00 95.25 80 ASN A O 1
ATOM 642 N N . GLU A 1 81 ? 8.476 5.641 6.366 1.00 95.88 81 GLU A N 1
ATOM 643 C CA . GLU A 1 81 ? 9.729 5.219 7.010 1.00 95.88 81 GLU A CA 1
ATOM 644 C C . GLU A 1 81 ? 10.405 4.071 6.239 1.00 95.88 81 GLU A C 1
ATOM 646 O O . GLU A 1 81 ? 11.605 4.089 5.967 1.00 95.88 81 GLU A O 1
ATOM 651 N N . ALA A 1 82 ? 9.629 3.078 5.795 1.00 94.31 82 ALA A N 1
ATOM 652 C CA . ALA A 1 82 ? 10.161 1.949 5.037 1.00 94.31 82 ALA A CA 1
ATOM 653 C C . ALA A 1 82 ? 10.757 2.360 3.676 1.00 94.31 82 ALA A C 1
ATOM 655 O O . ALA A 1 82 ? 11.688 1.707 3.200 1.00 94.31 82 ALA A O 1
ATOM 656 N N . THR A 1 83 ? 10.272 3.442 3.050 1.00 92.56 83 THR A N 1
ATOM 657 C CA . THR A 1 83 ? 10.845 3.937 1.782 1.00 92.56 83 THR A CA 1
ATOM 658 C C . THR A 1 83 ? 12.231 4.563 1.922 1.00 92.56 83 THR A C 1
ATOM 660 O O . THR A 1 83 ? 12.916 4.719 0.913 1.00 92.56 83 THR A O 1
ATOM 663 N N . GLU A 1 84 ? 12.674 4.886 3.139 1.00 90.31 84 GLU A N 1
ATOM 664 C CA . GLU A 1 84 ? 14.027 5.404 3.379 1.00 90.31 84 GLU A CA 1
ATOM 665 C C . GLU A 1 84 ? 15.096 4.313 3.232 1.00 90.31 84 GLU A C 1
ATOM 667 O O . GLU A 1 84 ? 16.236 4.593 2.867 1.00 90.31 84 GLU A O 1
ATOM 672 N N . THR A 1 85 ? 14.723 3.057 3.492 1.00 88.94 85 THR A N 1
ATOM 673 C CA . THR A 1 85 ? 15.651 1.912 3.527 1.00 88.94 85 THR A CA 1
ATOM 674 C C . THR A 1 85 ? 15.391 0.876 2.436 1.00 88.94 85 THR A C 1
ATOM 676 O O . THR A 1 85 ? 16.279 0.090 2.113 1.00 88.94 85 THR A O 1
ATOM 679 N N . THR A 1 86 ? 14.190 0.865 1.855 1.00 90.00 86 THR A N 1
ATOM 680 C CA . THR A 1 86 ? 13.728 -0.148 0.894 1.00 90.00 86 THR A CA 1
ATOM 681 C C . THR A 1 86 ? 13.277 0.499 -0.411 1.00 90.00 86 THR A C 1
ATOM 683 O O . THR A 1 86 ? 12.868 1.658 -0.424 1.00 90.00 86 THR A O 1
ATOM 686 N N . ASP A 1 87 ? 13.299 -0.255 -1.519 1.00 90.88 87 ASP A N 1
ATOM 687 C CA . ASP A 1 87 ? 12.794 0.217 -2.815 1.00 90.88 87 ASP A CA 1
ATOM 688 C C . ASP A 1 87 ? 11.352 0.758 -2.678 1.00 90.88 87 ASP A C 1
ATOM 690 O O . ASP A 1 87 ? 10.427 -0.005 -2.362 1.00 90.88 87 ASP A O 1
ATOM 694 N N . PRO A 1 88 ? 11.114 2.052 -2.963 1.00 92.38 88 PRO A N 1
ATOM 695 C CA . PRO A 1 88 ? 9.785 2.641 -2.868 1.00 92.38 88 PRO A CA 1
ATOM 696 C C . PRO A 1 88 ? 8.736 1.937 -3.737 1.00 92.38 88 PRO A C 1
ATOM 698 O O . PRO A 1 88 ? 7.552 1.942 -3.400 1.00 92.38 88 PRO A O 1
ATOM 701 N N . GLU A 1 89 ? 9.121 1.332 -4.866 1.00 92.12 89 GLU A N 1
ATOM 702 C CA . GLU A 1 89 ? 8.171 0.599 -5.711 1.00 92.12 89 GLU A CA 1
ATOM 703 C C . GLU A 1 89 ? 7.675 -0.691 -5.055 1.00 92.12 89 GLU A C 1
ATOM 705 O O . GLU A 1 89 ? 6.489 -1.018 -5.171 1.00 92.12 89 GLU A O 1
ATOM 710 N N . LEU A 1 90 ? 8.549 -1.367 -4.307 1.00 94.75 90 LEU A N 1
ATOM 711 C CA . LEU A 1 90 ? 8.208 -2.541 -3.509 1.00 94.75 90 LEU A CA 1
ATOM 712 C C . LEU A 1 90 ? 7.209 -2.163 -2.410 1.00 94.75 90 LEU A C 1
ATOM 714 O O . LEU A 1 90 ? 6.162 -2.801 -2.274 1.00 94.75 90 LEU A O 1
ATOM 718 N N . ILE A 1 91 ? 7.474 -1.073 -1.685 1.00 96.50 91 ILE A N 1
ATOM 719 C CA . ILE A 1 91 ? 6.580 -0.576 -0.630 1.00 96.50 91 ILE A CA 1
ATOM 720 C C . ILE A 1 91 ? 5.218 -0.160 -1.202 1.00 96.50 91 ILE A C 1
ATOM 722 O O . ILE A 1 91 ? 4.173 -0.523 -0.657 1.00 96.50 91 ILE A O 1
ATOM 726 N N . ARG A 1 92 ? 5.189 0.528 -2.351 1.00 95.62 92 ARG A N 1
ATOM 727 C CA . ARG A 1 92 ? 3.930 0.855 -3.046 1.00 95.62 92 ARG A CA 1
ATOM 728 C C . ARG A 1 92 ? 3.152 -0.396 -3.443 1.00 95.62 92 ARG A C 1
ATOM 730 O O . ARG A 1 92 ? 1.927 -0.405 -3.324 1.00 95.62 92 ARG A O 1
ATOM 737 N N . TYR A 1 93 ? 3.828 -1.448 -3.905 1.00 96.00 93 TYR A N 1
ATOM 738 C CA . TYR A 1 93 ? 3.181 -2.722 -4.224 1.00 96.00 93 TYR A CA 1
ATOM 739 C C . TYR A 1 93 ? 2.565 -3.382 -2.984 1.00 96.00 93 TYR A C 1
ATOM 741 O O . TYR A 1 93 ? 1.408 -3.818 -3.016 1.00 96.00 93 TYR A O 1
ATOM 749 N N . ALA A 1 94 ? 3.302 -3.400 -1.873 1.00 97.44 94 ALA A N 1
ATOM 750 C CA . ALA A 1 94 ? 2.806 -3.891 -0.594 1.00 97.44 94 ALA A CA 1
ATOM 751 C C . ALA A 1 94 ? 1.574 -3.095 -0.119 1.00 97.44 94 ALA A C 1
ATOM 753 O O . ALA A 1 94 ? 0.568 -3.693 0.262 1.00 97.44 94 ALA A O 1
ATOM 754 N N . LEU A 1 95 ? 1.594 -1.761 -0.234 1.00 97.56 95 LEU A N 1
ATOM 755 C CA . LEU A 1 95 ? 0.465 -0.908 0.148 1.00 97.56 95 LEU A CA 1
ATOM 756 C C . LEU A 1 95 ? -0.767 -1.143 -0.740 1.00 97.56 95 LEU A C 1
ATOM 758 O O . LEU A 1 95 ? -1.889 -1.208 -0.241 1.00 97.56 95 LEU A O 1
ATOM 762 N N . MET A 1 96 ? -0.582 -1.313 -2.054 1.00 97.12 96 MET A N 1
ATOM 763 C CA . MET A 1 96 ? -1.679 -1.685 -2.958 1.00 97.12 96 MET A CA 1
ATOM 764 C C . MET A 1 96 ? -2.309 -3.025 -2.554 1.00 97.12 96 MET A C 1
ATOM 766 O O . MET A 1 96 ? -3.534 -3.157 -2.549 1.00 97.12 96 MET A O 1
ATOM 770 N N . SER A 1 97 ? -1.487 -4.001 -2.167 1.00 97.44 97 SER A N 1
ATOM 771 C CA . SER A 1 97 ? -1.966 -5.298 -1.676 1.00 97.44 97 SER A CA 1
ATOM 772 C C . SER A 1 97 ? -2.767 -5.133 -0.377 1.00 97.44 97 SER A C 1
ATOM 774 O O . SER A 1 97 ? -3.877 -5.651 -0.269 1.00 97.44 97 SER A O 1
ATOM 776 N N . PHE A 1 98 ? -2.274 -4.323 0.565 1.00 98.00 98 PHE A N 1
ATOM 777 C CA . PHE A 1 98 ? -2.992 -3.983 1.795 1.00 98.00 98 PHE A CA 1
ATOM 778 C C . PHE A 1 98 ? -4.365 -3.351 1.519 1.00 98.00 98 PHE A C 1
ATOM 780 O O . PHE A 1 98 ? -5.376 -3.844 2.016 1.00 98.00 98 PHE A O 1
ATOM 787 N N . ILE A 1 99 ? -4.425 -2.312 0.677 1.00 96.75 99 ILE A N 1
ATOM 788 C CA . ILE A 1 99 ? -5.680 -1.618 0.328 1.00 96.75 99 ILE A CA 1
ATOM 789 C C . ILE A 1 99 ? -6.696 -2.581 -0.295 1.00 96.75 99 ILE A C 1
ATOM 791 O O . ILE A 1 99 ? -7.896 -2.454 -0.060 1.00 96.75 99 ILE A O 1
ATOM 795 N N . THR A 1 100 ? -6.220 -3.545 -1.084 1.00 96.75 100 THR A N 1
ATOM 796 C CA . THR A 1 100 ? -7.078 -4.520 -1.768 1.00 96.75 100 THR A CA 1
ATOM 797 C C . THR A 1 100 ? -7.721 -5.511 -0.798 1.00 96.75 100 THR A C 1
ATOM 799 O O . THR A 1 100 ? -8.862 -5.918 -1.013 1.00 96.75 100 THR A O 1
ATOM 802 N N . HIS A 1 101 ? -7.010 -5.907 0.260 1.00 96.62 101 HIS A N 1
ATOM 803 C CA . HIS A 1 101 ? -7.406 -7.044 1.093 1.00 96.62 101 HIS A CA 1
ATOM 804 C C . HIS A 1 101 ? -7.867 -6.674 2.510 1.00 96.62 101 HIS A C 1
ATOM 806 O O . HIS A 1 101 ? -8.654 -7.420 3.091 1.00 96.62 101 HIS A O 1
ATOM 812 N N . HIS A 1 102 ? -7.427 -5.549 3.083 1.00 96.81 102 HIS A N 1
ATOM 813 C CA . HIS A 1 102 ? -7.705 -5.249 4.488 1.00 96.81 102 HIS A CA 1
ATOM 814 C C . HIS A 1 102 ? -9.117 -4.667 4.716 1.00 96.81 102 HIS A C 1
ATOM 816 O O . HIS A 1 102 ? -9.493 -3.690 4.053 1.00 96.81 102 HIS A O 1
ATOM 822 N N . PRO A 1 103 ? -9.887 -5.162 5.709 1.00 95.44 103 PRO A N 1
ATOM 823 C CA . PRO A 1 103 ? -11.214 -4.637 6.028 1.00 95.44 103 PRO A CA 1
ATOM 824 C C . PRO A 1 103 ? -11.220 -3.141 6.347 1.00 95.44 103 PRO A C 1
ATOM 826 O O . PRO A 1 103 ? -12.105 -2.430 5.882 1.00 95.44 103 PRO A O 1
ATOM 829 N N . SER A 1 104 ? -10.214 -2.620 7.062 1.00 94.12 104 SER A N 1
ATOM 830 C CA . SER A 1 104 ? -10.163 -1.186 7.392 1.00 94.12 104 SER A CA 1
ATOM 831 C C . SER A 1 104 ? -10.089 -0.294 6.154 1.00 94.12 104 SER A C 1
ATOM 833 O O . SER A 1 104 ? -10.672 0.790 6.172 1.00 94.12 104 SER A O 1
ATOM 835 N N . ALA A 1 105 ? -9.420 -0.744 5.086 1.00 93.62 105 ALA A N 1
ATOM 836 C CA . ALA A 1 105 ? -9.357 -0.022 3.817 1.00 93.62 105 ALA A CA 1
ATOM 837 C C . ALA A 1 105 ? -10.688 -0.120 3.057 1.00 93.62 105 ALA A C 1
ATOM 839 O O . ALA A 1 105 ? -11.197 0.891 2.567 1.00 93.62 105 ALA A O 1
ATOM 840 N N . ARG A 1 106 ? -11.297 -1.314 3.040 1.00 92.62 106 ARG A N 1
ATOM 841 C CA . ARG A 1 106 ? -12.614 -1.555 2.435 1.00 92.62 106 ARG A CA 1
ATOM 842 C C . ARG A 1 106 ? -13.718 -0.733 3.100 1.00 92.62 106 ARG A C 1
ATOM 844 O O . ARG A 1 106 ? -14.471 -0.062 2.403 1.00 92.62 106 ARG A O 1
ATOM 851 N N . ASN A 1 107 ? -13.788 -0.739 4.430 1.00 92.38 107 ASN A N 1
ATOM 852 C CA . ASN A 1 107 ? -14.802 -0.024 5.211 1.00 92.38 107 ASN A CA 1
ATOM 853 C C . ASN A 1 107 ? -14.715 1.495 5.006 1.00 92.38 107 ASN A C 1
ATOM 855 O O . ASN A 1 107 ? -15.728 2.186 5.008 1.00 92.38 107 ASN A O 1
ATOM 859 N N . ARG A 1 108 ? -13.502 2.008 4.767 1.00 90.44 108 ARG A N 1
ATOM 860 C CA . ARG A 1 108 ? -13.231 3.420 4.457 1.00 90.44 108 ARG A CA 1
ATOM 861 C C . ARG A 1 108 ? -13.350 3.744 2.961 1.00 90.44 108 ARG A C 1
ATOM 863 O O . ARG A 1 108 ? -13.086 4.874 2.561 1.00 90.44 108 ARG A O 1
ATOM 870 N N . ASN A 1 109 ? -13.763 2.778 2.133 1.00 91.25 109 ASN A N 1
ATOM 871 C CA . ASN A 1 109 ? -13.881 2.896 0.677 1.00 91.25 109 ASN A CA 1
ATOM 872 C C . ASN A 1 109 ? -12.601 3.394 -0.015 1.00 91.25 109 ASN A C 1
ATOM 874 O O . ASN A 1 109 ? -12.677 4.074 -1.044 1.00 91.25 109 ASN A O 1
ATOM 878 N N . LEU A 1 110 ? -11.430 3.045 0.526 1.00 92.62 110 LEU A N 1
ATOM 879 C CA . LEU A 1 110 ? -10.161 3.398 -0.096 1.00 92.62 110 LE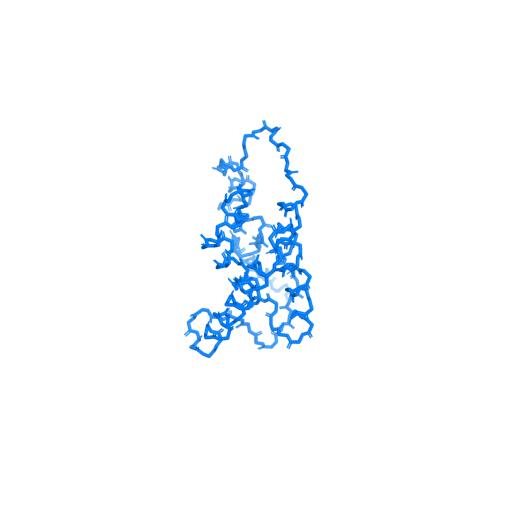U A CA 1
ATOM 880 C C . LEU A 1 110 ? -9.997 2.662 -1.422 1.00 92.62 110 LEU A C 1
ATOM 882 O O . LEU A 1 110 ? -10.311 1.479 -1.557 1.00 92.62 110 LEU A O 1
ATOM 886 N N . ARG A 1 111 ? -9.489 3.378 -2.421 1.00 92.56 111 ARG A N 1
ATOM 887 C CA . ARG A 1 111 ? -9.255 2.853 -3.764 1.00 92.56 111 ARG A CA 1
ATOM 888 C C . ARG A 1 111 ? -7.826 3.091 -4.194 1.00 92.56 111 ARG A C 1
ATOM 890 O O . ARG A 1 111 ? -7.248 4.141 -3.933 1.00 92.56 111 ARG A O 1
ATOM 897 N N . ILE A 1 112 ? -7.287 2.135 -4.938 1.00 93.00 112 ILE A N 1
ATOM 898 C CA . ILE A 1 112 ? -6.019 2.325 -5.631 1.00 93.00 112 ILE A CA 1
ATOM 899 C C . ILE A 1 112 ? -6.277 3.276 -6.810 1.00 93.00 112 ILE A C 1
ATOM 901 O O . ILE A 1 112 ? -7.114 2.960 -7.666 1.00 93.00 112 ILE A O 1
ATOM 905 N N . PRO A 1 113 ? -5.578 4.422 -6.900 1.00 91.19 113 PRO A N 1
ATOM 906 C CA . PRO A 1 113 ? -5.714 5.317 -8.034 1.00 91.19 113 PRO A CA 1
ATOM 907 C C . PRO A 1 113 ? -5.306 4.589 -9.322 1.00 91.19 113 PRO A C 1
ATOM 909 O O . PRO A 1 113 ? -4.355 3.800 -9.323 1.00 91.19 113 PRO A O 1
ATOM 912 N N . PRO A 1 114 ? -5.992 4.835 -10.444 1.00 90.94 114 PRO A N 1
ATOM 913 C CA . PRO A 1 114 ? -5.693 4.196 -11.719 1.00 90.94 114 PRO A CA 1
ATOM 914 C C . PRO A 1 114 ? -4.260 4.468 -12.186 1.00 90.94 114 PRO A C 1
ATOM 916 O O . PRO A 1 114 ? -3.679 5.511 -11.879 1.00 90.94 114 PRO A O 1
ATOM 919 N N . LEU A 1 115 ? -3.712 3.554 -13.001 1.00 87.62 115 LEU A N 1
ATOM 920 C CA . LEU A 1 115 ? -2.312 3.606 -13.444 1.00 87.62 115 LEU A CA 1
ATOM 921 C C . LEU A 1 115 ? -1.937 4.956 -14.074 1.00 87.62 115 LEU A C 1
ATOM 923 O O . LEU A 1 115 ? -0.900 5.507 -13.744 1.00 87.62 115 LEU A O 1
ATOM 927 N N . ILE A 1 116 ? -2.820 5.551 -14.879 1.00 87.38 116 ILE A N 1
ATOM 928 C CA . ILE A 1 116 ? -2.587 6.852 -15.530 1.00 87.38 116 ILE A CA 1
ATOM 929 C C . ILE A 1 116 ? -2.468 8.042 -14.561 1.00 87.38 116 ILE A C 1
ATOM 931 O O . ILE A 1 116 ? -1.947 9.093 -14.938 1.00 87.38 116 ILE A O 1
ATOM 935 N N . GLN A 1 117 ? -2.984 7.909 -13.335 1.00 87.12 117 GLN A N 1
ATOM 936 C CA . GLN A 1 117 ? -2.847 8.913 -12.278 1.00 87.12 117 GLN A CA 1
ATOM 937 C C . GLN A 1 117 ? -1.582 8.671 -11.451 1.00 87.12 117 GLN A C 1
ATOM 939 O O . GLN A 1 117 ? -0.846 9.620 -11.192 1.00 87.12 117 GLN A O 1
ATOM 944 N N . ARG A 1 118 ? -1.309 7.412 -11.085 1.00 90.06 118 ARG A N 1
ATOM 945 C CA . ARG A 1 118 ? -0.150 7.055 -10.251 1.00 90.06 118 ARG A CA 1
ATOM 946 C C . ARG A 1 118 ? 1.173 6.991 -11.017 1.00 90.06 118 ARG A C 1
ATOM 948 O O . ARG A 1 118 ? 2.186 7.399 -10.478 1.00 90.06 118 ARG A O 1
ATOM 955 N N . SER A 1 119 ? 1.176 6.529 -12.265 1.00 87.69 119 SER A N 1
ATOM 956 C CA . SER A 1 119 ? 2.360 6.429 -13.131 1.00 87.69 119 SER A CA 1
ATOM 957 C C . SER A 1 119 ? 2.006 6.783 -14.585 1.00 87.69 119 SER A C 1
ATOM 959 O O . SER A 1 119 ? 1.856 5.903 -15.438 1.00 87.69 119 SER A O 1
ATOM 961 N N . PRO A 1 120 ? 1.828 8.080 -14.900 1.00 85.94 120 PRO A N 1
ATOM 962 C CA . PRO A 1 120 ? 1.437 8.515 -16.241 1.00 85.94 120 PRO A CA 1
ATOM 963 C C . PRO A 1 120 ? 2.469 8.143 -17.313 1.00 85.94 120 PRO A C 1
ATOM 965 O O . PRO A 1 120 ? 2.088 7.881 -18.452 1.00 85.94 120 PRO A O 1
ATOM 968 N N . GLU A 1 121 ? 3.753 8.097 -16.958 1.00 83.69 121 GLU A N 1
ATOM 969 C CA . GLU A 1 121 ? 4.848 7.790 -17.886 1.00 83.69 121 GLU A CA 1
ATOM 970 C C . GLU A 1 121 ? 4.838 6.324 -18.333 1.00 83.69 121 GLU A C 1
ATOM 972 O O . GLU A 1 121 ? 5.182 6.034 -19.473 1.00 83.69 121 GLU A O 1
ATOM 977 N N . SER A 1 122 ? 4.338 5.406 -17.498 1.00 83.19 122 SER A N 1
ATOM 978 C CA . SER A 1 122 ? 4.154 3.996 -17.872 1.00 83.19 122 SER A CA 1
ATOM 979 C C . SER A 1 122 ? 2.976 3.770 -18.828 1.00 83.19 122 SER A C 1
ATOM 981 O O . SER A 1 122 ? 2.867 2.706 -19.428 1.00 83.19 122 SER A O 1
ATOM 983 N N . CYS A 1 123 ? 2.066 4.740 -18.963 1.00 83.38 123 CYS A N 1
ATOM 984 C CA . CYS A 1 123 ? 0.879 4.632 -19.817 1.00 83.38 123 CYS A CA 1
ATOM 985 C C . CYS A 1 123 ? 1.064 5.255 -21.206 1.00 83.38 123 CYS A C 1
ATOM 987 O O . CYS A 1 123 ? 0.111 5.282 -21.991 1.00 83.38 123 CYS A O 1
ATOM 989 N N . VAL A 1 124 ? 2.242 5.806 -21.508 1.00 80.75 124 VAL A N 1
ATOM 990 C CA . VAL A 1 124 ? 2.504 6.511 -22.765 1.00 80.75 124 VAL A CA 1
ATOM 991 C C . VAL A 1 124 ? 3.775 5.962 -23.402 1.00 80.75 124 VAL A C 1
ATOM 99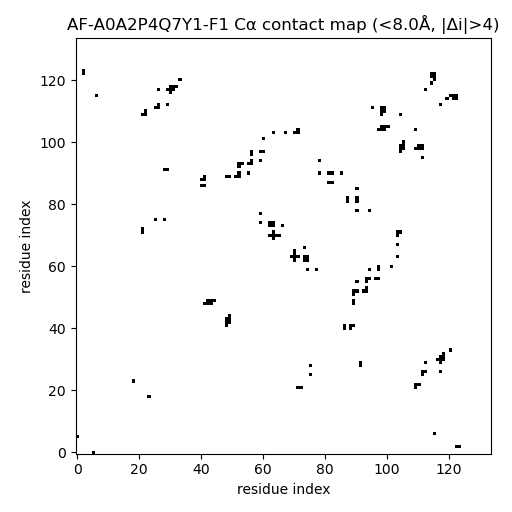3 O O . VAL A 1 124 ? 4.773 5.796 -22.706 1.00 80.75 124 VAL A O 1
ATOM 996 N N . PRO A 1 125 ? 3.780 5.707 -24.722 1.00 79.12 125 PRO A N 1
ATOM 997 C CA . PRO A 1 125 ? 4.999 5.338 -25.424 1.00 79.12 125 PRO A CA 1
ATOM 998 C C . PRO A 1 125 ? 6.085 6.395 -25.224 1.00 79.12 125 PRO A C 1
ATOM 1000 O O . PRO A 1 125 ? 5.816 7.596 -25.328 1.00 79.12 125 PRO A O 1
ATOM 1003 N N . GLN A 1 126 ? 7.322 5.954 -25.003 1.00 77.50 126 GLN A N 1
ATOM 1004 C CA . GLN A 1 126 ? 8.454 6.869 -25.023 1.00 77.50 126 GLN A CA 1
ATOM 1005 C C . GLN A 1 126 ? 8.567 7.498 -26.416 1.00 77.50 126 GLN A C 1
ATOM 1007 O O . GLN A 1 126 ? 8.491 6.811 -27.439 1.00 77.50 126 GLN A O 1
ATOM 1012 N N . LYS A 1 127 ? 8.730 8.824 -26.470 1.00 77.31 127 LYS A N 1
ATOM 1013 C CA . LYS A 1 127 ? 9.060 9.494 -27.730 1.00 77.31 127 LYS A CA 1
ATOM 1014 C C . LYS A 1 127 ? 10.428 8.984 -28.173 1.00 77.31 127 LYS A C 1
ATOM 1016 O O . LYS A 1 127 ? 11.380 9.070 -27.400 1.00 77.31 127 LYS A O 1
ATOM 1021 N N . LYS A 1 128 ? 10.529 8.485 -29.411 1.00 73.25 128 LYS A N 1
ATOM 1022 C CA . LYS A 1 128 ? 11.838 8.223 -30.019 1.00 73.25 128 LYS A CA 1
ATOM 1023 C C . LYS A 1 128 ? 12.668 9.510 -29.922 1.00 73.25 128 LYS A C 1
ATOM 1025 O O . LYS A 1 128 ? 12.128 10.571 -30.260 1.00 73.25 128 LYS A O 1
ATOM 1030 N N . PRO A 1 129 ? 13.934 9.452 -29.475 1.00 70.44 129 PRO A N 1
ATOM 1031 C CA . PRO A 1 129 ? 14.828 10.580 -29.675 1.00 70.44 129 PRO A CA 1
ATOM 1032 C C . PRO A 1 129 ? 14.839 10.882 -31.178 1.00 70.44 129 PRO A C 1
ATOM 1034 O O . PRO A 1 129 ? 14.935 9.964 -31.997 1.00 70.44 129 PRO A O 1
ATOM 1037 N N . GLY A 1 130 ? 14.624 12.148 -31.543 1.00 74.00 130 GLY A N 1
ATOM 1038 C CA . GLY A 1 130 ? 14.658 12.564 -32.944 1.00 74.00 130 GLY A CA 1
ATOM 1039 C C . GLY A 1 130 ? 16.014 12.227 -33.576 1.00 74.00 130 GLY A C 1
ATOM 1040 O O . GLY A 1 130 ? 16.987 12.030 -32.840 1.00 74.00 130 GLY A O 1
ATOM 1041 N N . PRO A 1 131 ? 16.102 12.145 -34.916 1.00 68.94 131 PRO A N 1
ATOM 1042 C CA . PRO A 1 131 ? 17.386 11.950 -35.576 1.00 68.94 131 PRO A CA 1
ATOM 1043 C C . PRO A 1 131 ? 18.360 13.019 -35.073 1.00 68.94 131 PRO A C 1
ATOM 1045 O O . PRO A 1 131 ? 18.027 14.208 -35.059 1.00 68.94 131 PRO A O 1
ATOM 1048 N N . ARG A 1 132 ? 19.537 12.590 -34.600 1.00 66.94 132 ARG A N 1
ATOM 1049 C CA . ARG A 1 132 ? 20.621 13.520 -34.276 1.00 66.94 132 ARG A CA 1
ATOM 1050 C C . ARG A 1 132 ? 20.941 14.251 -35.577 1.00 66.94 132 ARG A C 1
ATOM 1052 O O . ARG A 1 132 ? 21.332 13.604 -36.543 1.00 66.94 132 ARG A O 1
ATOM 1059 N N . ARG A 1 133 ? 20.691 15.560 -35.629 1.00 64.19 133 ARG A N 1
ATOM 1060 C CA . ARG A 1 133 ? 21.178 16.390 -36.732 1.00 64.19 133 ARG A CA 1
ATOM 1061 C C . ARG A 1 133 ? 22.701 16.398 -36.603 1.00 64.19 133 ARG A C 1
ATOM 1063 O O . ARG A 1 133 ? 23.202 16.882 -35.591 1.00 64.19 133 ARG A O 1
ATOM 1070 N N . SER A 1 134 ? 23.366 15.728 -37.541 1.00 65.50 134 SER A N 1
ATOM 1071 C CA . SER A 1 134 ? 24.810 15.808 -37.777 1.00 65.50 134 SER A CA 1
ATOM 1072 C C . SER A 1 134 ? 25.170 17.175 -38.328 1.00 65.50 134 SER A C 1
ATOM 1074 O O . SER A 1 134 ? 24.398 17.626 -39.209 1.00 65.50 134 SER A O 1
#

Solvent-accessible surface area (backbone atoms only — not comparable to full-atom values): 8235 Å² total; per-residue (Å²): 135,55,72,73,59,62,61,71,72,61,90,80,62,66,91,84,66,83,76,51,69,70,50,50,53,52,47,55,69,54,38,60,72,97,76,77,89,59,100,70,76,76,44,85,85,39,70,67,57,38,51,48,21,49,52,50,21,52,49,39,54,50,48,27,67,77,31,75,91,52,24,65,58,56,31,49,53,52,50,56,60,47,45,78,81,40,65,55,62,34,53,42,51,15,49,51,51,36,44,74,69,37,63,74,30,52,78,67,66,50,74,84,66,55,61,66,74,22,37,46,72,82,73,46,83,79,76,75,80,71,82,80,85,127

Nearest PDB structures (foldseek):
  4mm0-assembly1_A  TM=3.645E-01  e=1.233E+00  Streptomyces griseoviridis

Secondary structure (DSSP, 8-state):
--HHHHHHT---S-TTPPPPHHHHHHHHHTPPPS----SS---TTSHHHHHHHHHHHHHHHHHHHH-SSSHHHHHHHHHHHHHHHS-HHHHHHHHHHHHHH-HHHHHTT--PPPHHHH-GGGGSPPPPPPP---

Radius of gyration: 17.2 Å; Cα contacts (8 Å, |Δi|>4): 101; chains: 1; bounding box: 44×31×54 Å